Protein AF-A0A7Y2CK97-F1 (afdb_monomer_lite)

pLDDT: mean 88.11, std 13.13, range [41.19, 98.12]

Sequence (128 aa):
MPQRNKLDYGLLTLRARTLERHAVEVIVNETTGRTAWVDRHAVAYESWPDALLGAFSVEPLHPEDNPLRLKPLPHASVVTGLVEPYHPVAVRGAWVRIRARNAADGESTAWLRWRRDEELLVALSPLS

Foldseek 3Di:
DPFPCPVVVVDGDFDFDDDDPFWTWTQPDPVVSDIDIDGPVVDDDDDPQRLLLQFQAKAFPDCPVWAWAADPDPPGDGDDQFDDRWHFDGDDDQKTKTWGQHPPPGIDITITGQDDDPDGRIDTHHDD

Secondary structure (DSSP, 8-state):
-----BGGGTB----EEEE-SSEEEEEEETTTTEEEEEETTSS----HHHHHHH-SEEEESSTTTS--BSSSSTTSPBP--EEEEEEEEEEETTEEEEEEEETTTEEEEEEEE-EETTEE-EEEEPP-

Structure (mmCIF, N/CA/C/O backbone):
data_AF-A0A7Y2CK97-F1
#
_entry.id   AF-A0A7Y2CK97-F1
#
loop_
_atom_site.group_PDB
_atom_site.id
_atom_site.type_symbol
_atom_site.label_atom_id
_atom_site.label_alt_id
_atom_site.label_comp_id
_atom_site.label_asym_id
_atom_site.label_entity_id
_atom_site.label_seq_id
_atom_site.pdbx_PDB_ins_code
_atom_site.Cartn_x
_atom_site.Cartn_y
_atom_site.Cartn_z
_atom_site.occupancy
_atom_site.B_iso_or_equiv
_atom_site.auth_seq_id
_atom_site.auth_comp_id
_atom_site.auth_asym_id
_atom_site.auth_atom_id
_atom_site.pdbx_PDB_model_num
ATOM 1 N N . MET A 1 1 ? -2.342 6.183 8.949 1.00 41.19 1 MET A N 1
ATOM 2 C CA . MET A 1 1 ? -2.911 6.505 7.612 1.00 41.19 1 MET A CA 1
ATOM 3 C C . MET A 1 1 ? -3.161 7.999 7.653 1.00 41.19 1 MET A C 1
ATOM 5 O O . MET A 1 1 ? -3.637 8.420 8.697 1.00 41.19 1 MET A O 1
ATOM 9 N N . PRO A 1 2 ? -2.913 8.817 6.615 1.00 44.22 2 PRO A N 1
ATOM 10 C CA . PRO A 1 2 ? -3.497 10.152 6.632 1.00 44.22 2 PRO A CA 1
ATOM 11 C C . PRO A 1 2 ? -5.016 9.963 6.690 1.00 44.22 2 PRO A C 1
ATOM 13 O O . PRO A 1 2 ? -5.588 9.193 5.917 1.00 44.22 2 PRO A O 1
ATOM 16 N N . GLN A 1 3 ? -5.651 10.576 7.680 1.00 43.50 3 GLN A N 1
ATOM 17 C CA . GLN A 1 3 ? -7.084 10.494 7.912 1.00 43.50 3 GLN A CA 1
ATOM 18 C C . GLN A 1 3 ? -7.816 11.042 6.677 1.00 43.50 3 GLN A C 1
ATOM 20 O O . GLN A 1 3 ? -7.922 12.250 6.484 1.00 43.50 3 GLN A O 1
ATOM 25 N N . ARG A 1 4 ? -8.268 10.156 5.783 1.00 51.38 4 ARG A N 1
ATOM 26 C CA . ARG A 1 4 ? -8.945 10.543 4.540 1.00 51.38 4 ARG A CA 1
ATOM 27 C C . ARG A 1 4 ? -10.445 10.594 4.809 1.00 51.38 4 ARG A C 1
ATOM 29 O O . ARG A 1 4 ? -11.175 9.646 4.547 1.00 51.38 4 ARG A O 1
ATOM 36 N N . ASN A 1 5 ? -10.893 11.709 5.374 1.00 47.53 5 ASN A N 1
ATOM 37 C CA . ASN A 1 5 ? -12.311 11.993 5.568 1.00 47.53 5 ASN A CA 1
ATOM 38 C C . ASN A 1 5 ? -12.927 12.413 4.227 1.00 47.53 5 ASN A C 1
ATOM 40 O O . ASN A 1 5 ? -12.988 13.597 3.910 1.00 47.53 5 ASN A O 1
ATOM 44 N N . LYS A 1 6 ? -13.379 11.446 3.424 1.00 51.56 6 LYS A N 1
ATOM 45 C CA . LYS A 1 6 ? -14.277 11.715 2.293 1.00 51.56 6 LYS A CA 1
ATOM 46 C C . LYS A 1 6 ? -15.717 11.770 2.816 1.00 51.56 6 LYS A C 1
ATOM 48 O O . LYS A 1 6 ? -16.510 10.862 2.571 1.00 51.56 6 LYS A O 1
ATOM 53 N N . LEU A 1 7 ? -16.028 12.814 3.592 1.00 56.12 7 LEU A N 1
ATOM 54 C CA . LEU A 1 7 ? -17.350 13.000 4.213 1.00 56.12 7 LEU A CA 1
ATOM 55 C C . LEU A 1 7 ? -18.474 13.035 3.174 1.00 56.12 7 LEU A C 1
ATOM 57 O O . LEU A 1 7 ? -19.563 12.541 3.445 1.00 56.12 7 LEU A O 1
ATOM 61 N N . ASP A 1 8 ? -18.168 13.512 1.970 1.00 49.88 8 ASP A N 1
ATOM 62 C CA . ASP A 1 8 ? -19.072 13.564 0.816 1.00 49.88 8 ASP A CA 1
ATOM 63 C C . ASP A 1 8 ? -19.634 12.178 0.439 1.00 49.88 8 ASP A C 1
ATOM 65 O O . ASP A 1 8 ? -20.700 12.080 -0.159 1.00 49.88 8 ASP A O 1
ATOM 69 N N . TYR A 1 9 ? -18.933 11.104 0.823 1.00 57.16 9 TYR A N 1
ATOM 70 C CA . TYR A 1 9 ? -19.299 9.710 0.560 1.00 57.16 9 TYR A CA 1
ATOM 71 C C . TYR A 1 9 ? -19.762 8.956 1.819 1.00 57.16 9 TYR A C 1
ATOM 73 O O . TYR A 1 9 ? -20.043 7.763 1.742 1.00 57.16 9 TYR A O 1
ATOM 81 N N . GLY A 1 10 ? -19.812 9.608 2.989 1.00 66.12 10 GLY A N 1
ATOM 82 C CA . GLY A 1 10 ? -20.171 8.963 4.259 1.00 66.12 10 GLY A CA 1
ATOM 83 C C . GLY A 1 10 ? -19.168 7.905 4.746 1.00 66.12 10 GLY A C 1
ATOM 84 O O . GLY A 1 10 ? -19.508 7.086 5.597 1.00 66.12 10 GLY A O 1
ATOM 85 N N . LEU A 1 11 ? -17.939 7.900 4.214 1.00 72.94 11 LEU A N 1
ATOM 86 C CA . LEU A 1 11 ? -16.910 6.911 4.540 1.00 72.94 11 LEU A CA 1
ATOM 87 C C . LEU A 1 11 ? -15.921 7.455 5.577 1.00 72.94 11 LEU A C 1
ATOM 89 O O . LEU A 1 11 ? -15.280 8.487 5.368 1.00 72.94 11 LEU A O 1
ATOM 93 N N . LEU A 1 12 ? -15.749 6.706 6.668 1.00 80.12 12 LEU A N 1
ATOM 94 C CA . LEU A 1 12 ? -14.703 6.912 7.669 1.00 80.12 12 LEU A CA 1
ATOM 95 C C . LEU A 1 12 ? -13.742 5.720 7.636 1.00 80.12 12 LEU A C 1
ATOM 97 O O . LEU A 1 12 ? -14.148 4.586 7.866 1.00 80.12 12 LEU A O 1
ATOM 101 N N . THR A 1 13 ? -12.462 5.977 7.367 1.00 82.50 13 THR A N 1
ATOM 102 C CA . THR A 1 13 ? -11.412 4.944 7.372 1.00 82.50 13 THR A CA 1
ATOM 103 C C . THR A 1 13 ? -10.519 5.117 8.596 1.00 82.50 13 THR A C 1
ATOM 105 O O . THR A 1 13 ? -9.986 6.202 8.825 1.00 82.50 13 THR A O 1
ATOM 108 N N . LEU A 1 14 ? -10.333 4.046 9.372 1.00 87.62 14 LEU A N 1
ATOM 109 C CA . LEU A 1 14 ? -9.476 4.019 10.562 1.00 87.62 14 LEU A CA 1
ATOM 110 C C . LEU A 1 14 ? -8.367 2.975 10.401 1.00 87.62 14 LEU A C 1
ATOM 112 O O . LEU A 1 14 ? -8.565 1.931 9.779 1.00 87.62 14 LEU A O 1
ATOM 116 N N . ARG A 1 15 ? -7.192 3.234 10.988 1.00 87.88 15 ARG A N 1
ATOM 117 C CA . ARG A 1 15 ? -6.086 2.265 10.999 1.00 87.88 15 ARG A CA 1
ATOM 118 C C . ARG A 1 15 ? -6.409 1.144 11.986 1.00 87.88 15 ARG A C 1
ATOM 120 O O . ARG A 1 15 ? -6.517 1.393 13.185 1.00 87.88 15 ARG A O 1
ATOM 127 N N . ALA A 1 16 ? -6.504 -0.086 11.488 1.00 90.44 16 ALA A N 1
ATOM 128 C CA . ALA A 1 16 ? -6.534 -1.275 12.329 1.00 90.44 16 ALA A CA 1
ATOM 129 C C . ALA A 1 16 ? -5.144 -1.536 12.934 1.00 90.44 16 ALA A C 1
ATOM 131 O O . ALA A 1 16 ? -4.127 -1.462 12.240 1.00 90.44 16 ALA A O 1
ATOM 132 N N . ARG A 1 17 ? -5.114 -1.836 14.232 1.00 90.69 17 ARG A N 1
ATOM 133 C CA . ARG A 1 17 ? -3.925 -2.237 14.990 1.00 90.69 17 ARG A CA 1
ATOM 134 C C . ARG A 1 17 ? -3.857 -3.752 15.147 1.00 90.69 17 ARG A C 1
ATOM 136 O O . ARG A 1 17 ? -2.811 -4.336 14.881 1.00 90.69 17 ARG A O 1
ATOM 143 N N . THR A 1 18 ? -4.980 -4.367 15.510 1.00 92.12 18 THR A N 1
ATOM 144 C CA . THR A 1 18 ? -5.082 -5.803 15.795 1.00 92.12 18 THR A CA 1
ATOM 145 C C . THR A 1 18 ? -6.335 -6.368 15.137 1.00 92.12 18 THR A C 1
ATOM 147 O O . THR A 1 18 ? -7.390 -5.735 15.161 1.00 92.12 18 THR A O 1
ATOM 150 N N . LEU A 1 19 ? -6.221 -7.558 14.545 1.00 92.44 19 LEU A N 1
ATOM 151 C CA . LEU A 1 19 ? -7.343 -8.293 13.963 1.00 92.44 19 LEU A CA 1
ATOM 152 C C . LEU A 1 19 ? -7.548 -9.596 14.736 1.00 92.44 19 LEU A C 1
ATOM 154 O O . LEU A 1 19 ? -6.662 -10.448 14.762 1.00 92.44 19 LEU A O 1
ATOM 158 N N . GLU A 1 20 ? -8.727 -9.759 15.324 1.00 94.12 20 GLU A N 1
ATOM 159 C CA . GLU A 1 20 ? -9.161 -10.988 15.982 1.00 94.12 20 GLU A CA 1
ATOM 160 C C . GLU A 1 20 ? -10.330 -11.640 15.235 1.00 94.12 20 GLU A C 1
ATOM 162 O O . GLU A 1 20 ? -10.909 -11.085 14.299 1.00 94.12 20 GLU A O 1
ATOM 167 N N . ARG A 1 21 ? -10.713 -12.848 15.670 1.00 92.69 21 ARG A N 1
ATOM 168 C CA . ARG A 1 21 ? -11.763 -13.650 15.023 1.00 92.69 21 ARG A CA 1
ATOM 169 C C . ARG A 1 21 ? -13.090 -12.905 14.868 1.00 92.69 21 ARG A C 1
ATOM 171 O O . ARG A 1 21 ? -13.777 -13.156 13.879 1.00 92.69 21 ARG A O 1
ATOM 178 N N . HIS A 1 22 ? -13.443 -12.048 15.826 1.00 94.75 22 HIS A N 1
ATOM 179 C CA . HIS A 1 22 ? -14.733 -11.347 15.889 1.00 94.75 22 HIS A CA 1
ATOM 180 C C . HIS A 1 22 ? -14.608 -9.839 16.132 1.00 94.75 22 HIS A C 1
ATOM 182 O O . HIS A 1 22 ? -15.618 -9.143 16.156 1.00 94.75 22 HIS A O 1
ATOM 188 N N . ALA A 1 23 ? -13.393 -9.317 16.284 1.00 95.19 23 ALA A N 1
ATOM 189 C CA . ALA A 1 23 ? -13.184 -7.917 16.610 1.00 95.19 23 ALA A CA 1
ATOM 190 C C . ALA A 1 23 ? -11.963 -7.349 15.888 1.00 95.19 23 ALA A C 1
ATOM 192 O O . ALA A 1 23 ? -11.016 -8.069 15.566 1.00 95.19 23 ALA A O 1
ATOM 193 N N . VAL A 1 24 ? -11.993 -6.044 15.650 1.00 95.19 24 VAL A N 1
ATOM 194 C CA . VAL A 1 24 ? -10.864 -5.274 15.129 1.00 95.19 24 VAL A CA 1
ATOM 195 C C . VAL A 1 24 ? -10.538 -4.189 16.141 1.00 95.19 24 VAL A C 1
ATOM 197 O O . VAL A 1 24 ? -11.411 -3.415 16.527 1.00 95.19 24 VAL A O 1
ATOM 200 N N . GLU A 1 25 ? -9.286 -4.118 16.575 1.00 95.56 25 GLU A N 1
ATOM 201 C CA . GLU A 1 25 ? -8.789 -2.976 17.333 1.00 95.56 25 GLU A CA 1
ATOM 202 C C . GLU A 1 25 ? -8.411 -1.880 16.337 1.00 95.56 25 GLU A C 1
ATOM 204 O O . GLU A 1 25 ? -7.557 -2.093 15.475 1.00 95.56 25 GLU A O 1
ATOM 209 N N . VAL A 1 26 ? -9.021 -0.704 16.450 1.00 93.19 26 VAL A N 1
ATOM 210 C CA . VAL A 1 26 ? -8.747 0.455 15.592 1.00 93.19 26 VAL A CA 1
ATOM 211 C C . VAL A 1 26 ? -8.163 1.605 16.400 1.00 93.19 26 VAL A C 1
ATOM 213 O O . VAL A 1 26 ? -8.521 1.812 17.558 1.00 93.19 26 VAL A O 1
ATOM 216 N N . ILE A 1 27 ? -7.271 2.377 15.785 1.00 91.31 27 ILE A N 1
ATOM 217 C CA . ILE A 1 27 ? -6.740 3.613 16.364 1.00 91.31 27 ILE A CA 1
ATOM 218 C C . ILE A 1 27 ? -7.766 4.722 16.124 1.00 91.31 27 ILE A C 1
ATOM 220 O O . ILE A 1 27 ? -8.023 5.098 14.982 1.00 91.31 27 ILE A O 1
ATOM 224 N N . VAL A 1 28 ? -8.351 5.240 17.205 1.00 91.81 28 VAL A N 1
ATOM 225 C CA . VAL A 1 28 ? -9.366 6.310 17.162 1.00 91.81 28 VAL A CA 1
ATOM 226 C C . VAL A 1 28 ? -8.763 7.699 17.359 1.00 91.81 28 VAL A C 1
ATOM 228 O O . VAL A 1 28 ? -9.418 8.705 17.098 1.00 91.81 28 VAL A O 1
ATOM 231 N N . ASN A 1 29 ? -7.514 7.774 17.823 1.00 87.69 29 ASN A N 1
ATOM 232 C CA . ASN A 1 29 ? -6.775 9.022 17.957 1.00 87.69 29 ASN A CA 1
ATOM 233 C C . ASN A 1 29 ? -5.274 8.759 17.762 1.00 87.69 29 ASN A C 1
ATOM 235 O O . ASN A 1 29 ? -4.640 8.147 18.620 1.00 87.69 29 ASN A O 1
ATOM 239 N N . GLU A 1 30 ? -4.708 9.229 16.647 1.00 82.12 30 GLU A N 1
ATOM 240 C CA . GLU A 1 30 ? -3.290 9.003 16.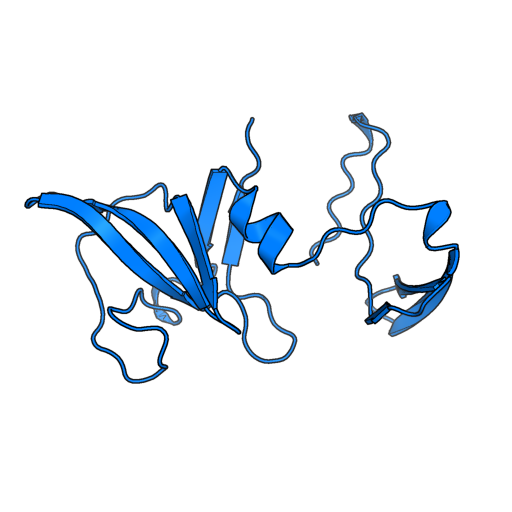325 1.00 82.12 30 GLU A CA 1
ATOM 241 C C . GLU A 1 30 ? -2.337 9.788 17.251 1.00 82.12 30 GLU A C 1
ATOM 243 O O . GLU A 1 30 ? -1.245 9.309 17.533 1.00 82.12 30 GLU A O 1
ATOM 248 N N . THR A 1 31 ? -2.751 10.939 17.800 1.00 87.19 31 THR A N 1
ATOM 249 C CA . THR A 1 31 ? -1.914 11.766 18.695 1.00 87.19 31 THR A CA 1
ATOM 250 C C . THR A 1 31 ? -1.699 11.131 20.069 1.00 87.19 31 THR A C 1
ATOM 252 O O . THR A 1 31 ? -0.621 11.224 20.643 1.00 87.19 31 THR A O 1
ATOM 255 N N . THR A 1 32 ? -2.737 10.501 20.617 1.00 90.06 32 THR A N 1
ATOM 256 C CA . THR A 1 32 ? -2.716 9.873 21.951 1.00 90.06 32 THR A CA 1
ATOM 257 C C . THR A 1 32 ? -2.524 8.361 21.886 1.00 90.06 32 THR A C 1
ATOM 259 O O . THR A 1 32 ? -2.350 7.723 22.920 1.00 90.06 32 THR A O 1
ATOM 262 N N . GLY A 1 33 ? -2.608 7.772 20.689 1.00 87.44 33 GLY A N 1
ATOM 263 C CA . GLY A 1 33 ? -2.574 6.326 20.486 1.00 87.44 33 GLY A CA 1
ATOM 264 C C . GLY A 1 33 ? -3.797 5.589 21.038 1.00 87.44 33 GLY A C 1
ATOM 265 O O . GLY A 1 33 ? -3.746 4.370 21.190 1.00 87.44 33 GLY A O 1
ATOM 266 N N . ARG A 1 34 ? -4.894 6.290 21.368 1.00 93.19 34 ARG A N 1
ATOM 267 C CA . ARG A 1 34 ? -6.104 5.646 21.903 1.00 93.19 34 ARG A CA 1
ATOM 268 C C . ARG A 1 34 ? -6.709 4.705 20.869 1.00 93.19 34 ARG A C 1
ATOM 270 O O . ARG A 1 34 ? -6.864 5.070 19.699 1.00 93.19 34 ARG A O 1
ATOM 277 N N . THR A 1 35 ? -7.110 3.528 21.336 1.00 96.00 35 THR A N 1
ATOM 278 C CA . THR A 1 35 ? -7.741 2.492 20.520 1.00 96.00 35 THR A CA 1
ATOM 279 C C . THR A 1 35 ? -9.155 2.170 20.992 1.00 96.00 35 THR A C 1
ATOM 281 O O . THR A 1 35 ? -9.551 2.505 22.111 1.00 96.00 35 THR A O 1
ATOM 284 N N . ALA A 1 36 ? -9.934 1.554 20.108 1.00 94.88 36 ALA A N 1
ATOM 285 C CA . ALA A 1 36 ? -11.245 0.999 20.408 1.00 94.88 36 ALA A CA 1
ATOM 286 C C . ALA A 1 36 ? -11.414 -0.339 19.687 1.00 94.88 36 ALA A C 1
ATOM 288 O O . ALA A 1 36 ? -10.860 -0.541 18.607 1.00 94.88 36 ALA A O 1
ATOM 289 N N . TRP A 1 37 ? -12.198 -1.235 20.276 1.00 95.94 37 TRP A N 1
ATOM 290 C CA . TRP A 1 37 ? -12.588 -2.488 19.641 1.00 95.94 37 TRP A CA 1
ATOM 291 C C . TRP A 1 37 ? -13.924 -2.313 18.930 1.00 95.94 37 TRP A C 1
ATOM 293 O O . TRP A 1 37 ? -14.869 -1.774 19.505 1.00 95.94 37 TRP A O 1
ATOM 303 N N . VAL A 1 38 ? -13.997 -2.781 17.688 1.00 94.50 38 VAL A N 1
ATOM 304 C CA . VAL A 1 38 ? -15.219 -2.792 16.880 1.00 94.50 38 VAL A CA 1
ATOM 305 C C . VAL A 1 38 ? -15.539 -4.213 16.436 1.00 94.50 38 VAL A C 1
ATOM 307 O O . VAL A 1 38 ? -14.629 -5.013 16.211 1.00 94.50 38 VAL A O 1
ATOM 310 N N . ASP A 1 39 ? -16.827 -4.530 16.304 1.00 94.69 39 ASP A N 1
ATOM 311 C CA . ASP A 1 39 ? -17.267 -5.800 15.721 1.00 94.69 39 ASP A CA 1
ATOM 312 C C . ASP A 1 39 ? -16.762 -5.892 14.275 1.00 94.69 39 ASP A C 1
ATOM 314 O O . ASP A 1 39 ? -17.042 -5.020 13.447 1.00 94.69 39 ASP A O 1
ATOM 318 N N . ARG A 1 40 ? -16.024 -6.962 13.958 1.00 91.81 40 ARG A N 1
ATOM 319 C CA . ARG A 1 40 ? -15.477 -7.170 12.609 1.00 91.81 40 ARG A CA 1
ATOM 320 C C . ARG A 1 40 ? -16.555 -7.298 11.535 1.00 91.81 40 ARG A C 1
ATOM 322 O O . ARG A 1 40 ? -16.248 -7.150 10.360 1.00 91.81 40 ARG A O 1
ATOM 329 N N . HIS A 1 41 ? -17.769 -7.689 11.915 1.00 93.06 41 HIS A N 1
ATOM 330 C CA . HIS A 1 41 ? -18.875 -7.926 10.993 1.00 93.06 41 HIS A CA 1
ATOM 331 C C . HIS A 1 41 ? -19.659 -6.642 10.714 1.00 93.06 41 HIS A C 1
ATOM 333 O O . HIS A 1 41 ? -20.424 -6.594 9.755 1.00 93.06 41 HIS A O 1
ATOM 339 N N . ALA A 1 42 ? -19.437 -5.599 11.517 1.00 91.62 42 ALA A N 1
ATOM 340 C CA . ALA A 1 42 ? -20.036 -4.283 11.344 1.00 91.62 42 ALA A CA 1
ATOM 341 C C . ALA A 1 42 ? -19.184 -3.339 10.475 1.00 91.62 42 ALA A C 1
ATOM 343 O O . ALA A 1 42 ? -19.612 -2.221 10.194 1.00 91.62 42 ALA A O 1
ATOM 344 N N . VAL A 1 43 ? -17.982 -3.757 10.061 1.00 89.69 43 VAL A N 1
ATOM 345 C CA . VAL A 1 43 ? -17.037 -2.921 9.308 1.00 89.69 43 VAL A CA 1
ATOM 346 C C . VAL A 1 43 ? -16.479 -3.653 8.093 1.00 89.69 43 VAL A C 1
ATOM 348 O O . VAL A 1 43 ? -16.291 -4.868 8.106 1.00 89.69 43 VAL A O 1
ATOM 351 N N . ALA A 1 44 ? -16.158 -2.896 7.044 1.00 89.81 44 ALA A N 1
ATOM 352 C CA . ALA A 1 44 ? -15.297 -3.392 5.982 1.00 89.81 44 ALA A CA 1
ATOM 353 C C . ALA A 1 44 ? -13.840 -3.353 6.465 1.00 89.81 44 ALA A C 1
ATOM 355 O O . ALA A 1 44 ? -13.373 -2.331 6.970 1.00 89.81 44 ALA A O 1
ATOM 356 N N . TYR A 1 45 ? -13.127 -4.466 6.311 1.00 89.00 45 TYR A N 1
ATOM 357 C CA . TYR A 1 45 ? -11.691 -4.543 6.555 1.00 89.00 45 TYR A CA 1
ATOM 358 C C . TYR A 1 45 ? -10.973 -4.735 5.226 1.00 89.00 45 TYR A C 1
ATOM 360 O O . TYR A 1 45 ? -11.278 -5.668 4.485 1.00 89.00 45 TYR A O 1
ATOM 368 N N . GLU A 1 46 ? -9.998 -3.876 4.962 1.00 90.50 46 GLU A N 1
ATOM 369 C CA . GLU A 1 46 ? -9.112 -3.975 3.812 1.00 90.50 46 GLU A CA 1
ATOM 370 C C . GLU A 1 46 ? -7.670 -4.035 4.318 1.00 90.50 46 GLU A C 1
ATOM 372 O O . GLU A 1 46 ? -7.250 -3.223 5.150 1.00 90.50 46 GLU A O 1
ATOM 377 N N . SER A 1 47 ? -6.912 -5.028 3.851 1.00 90.56 47 SER A N 1
ATOM 378 C CA . SER A 1 47 ? -5.498 -5.128 4.191 1.00 90.56 47 SER A CA 1
ATOM 379 C C . SER A 1 47 ? -4.670 -4.176 3.327 1.00 90.56 47 SER A C 1
ATOM 381 O O . SER A 1 47 ? -5.060 -3.804 2.225 1.00 90.56 47 SER A O 1
ATOM 383 N N . TRP A 1 48 ? -3.476 -3.809 3.793 1.00 90.38 48 TRP A N 1
ATOM 384 C CA . TRP A 1 48 ? -2.557 -3.002 2.986 1.00 90.38 48 TRP A CA 1
ATOM 385 C C . TRP A 1 48 ? -2.221 -3.616 1.620 1.00 90.38 48 TRP A C 1
ATOM 387 O O . TRP A 1 48 ? -2.243 -2.876 0.640 1.00 90.38 48 TRP A O 1
ATOM 397 N N . PRO A 1 49 ? -1.908 -4.924 1.514 1.00 93.12 49 PRO A N 1
ATOM 398 C CA . PRO A 1 49 ? -1.757 -5.572 0.217 1.00 93.12 49 PRO A CA 1
ATOM 399 C C . PRO A 1 49 ? -2.965 -5.395 -0.708 1.00 93.12 49 PRO A C 1
ATOM 401 O O . PRO A 1 49 ? -2.763 -5.107 -1.884 1.00 93.12 49 PRO A O 1
ATOM 404 N N . ASP A 1 50 ? -4.185 -5.519 -0.181 1.00 93.25 50 ASP A N 1
ATOM 405 C CA . ASP A 1 50 ? -5.411 -5.378 -0.976 1.00 93.25 50 ASP A CA 1
ATOM 406 C C . ASP A 1 50 ? -5.609 -3.925 -1.426 1.00 93.25 50 ASP A C 1
ATOM 408 O O . ASP A 1 50 ? -5.780 -3.674 -2.616 1.00 93.25 50 ASP A O 1
ATOM 412 N N . ALA A 1 51 ? -5.452 -2.964 -0.509 1.00 91.38 51 ALA A N 1
ATOM 413 C CA . ALA A 1 51 ? -5.536 -1.534 -0.804 1.00 91.38 51 ALA A CA 1
ATOM 414 C C . ALA A 1 51 ? -4.502 -1.095 -1.855 1.00 91.38 51 ALA A C 1
ATOM 416 O O . ALA A 1 51 ? -4.803 -0.312 -2.755 1.00 91.38 51 ALA A O 1
ATOM 417 N N . LEU A 1 52 ? -3.270 -1.613 -1.759 1.00 94.44 52 LEU A N 1
ATOM 418 C CA . LEU A 1 52 ? -2.217 -1.369 -2.744 1.00 94.44 52 LEU A CA 1
ATOM 419 C C . LEU A 1 52 ? -2.607 -1.921 -4.108 1.00 94.44 52 LEU A C 1
ATOM 421 O O . LEU A 1 52 ? -2.438 -1.224 -5.093 1.00 94.44 52 LEU A O 1
ATOM 425 N N . LEU A 1 53 ? -3.112 -3.152 -4.181 1.00 95.12 53 LEU A N 1
ATOM 426 C CA . LEU A 1 53 ? -3.495 -3.779 -5.449 1.00 95.12 53 LEU A CA 1
ATOM 427 C C . LEU A 1 53 ? -4.761 -3.169 -6.066 1.00 95.12 53 LEU A C 1
ATOM 429 O O . LEU A 1 53 ? -4.926 -3.242 -7.281 1.00 95.12 53 LEU A O 1
ATOM 433 N N . GLY A 1 54 ? -5.631 -2.566 -5.255 1.00 91.94 54 GLY A N 1
ATOM 434 C CA . GLY A 1 54 ? -6.824 -1.849 -5.709 1.00 91.94 54 GLY A CA 1
ATOM 435 C C . GLY A 1 54 ? -6.571 -0.403 -6.153 1.00 91.94 54 GLY A C 1
ATOM 436 O O . GLY A 1 54 ? -7.443 0.203 -6.776 1.00 91.94 54 GLY A O 1
ATOM 437 N N . ALA A 1 55 ? -5.402 0.169 -5.848 1.00 91.94 55 ALA A N 1
ATOM 438 C CA . ALA A 1 55 ? -5.067 1.539 -6.227 1.00 91.94 55 ALA A CA 1
ATOM 439 C C . ALA A 1 55 ? -4.786 1.670 -7.735 1.00 91.94 55 ALA A C 1
ATOM 441 O O . ALA A 1 55 ? -4.197 0.783 -8.354 1.00 91.94 55 ALA A O 1
ATOM 442 N N . PHE A 1 56 ? -5.149 2.816 -8.323 1.00 93.19 56 PHE A N 1
ATOM 443 C CA . PHE A 1 56 ? -4.819 3.117 -9.719 1.00 93.19 56 PHE A CA 1
ATOM 444 C C . PHE A 1 56 ? -3.307 3.268 -9.903 1.00 93.19 56 PHE A C 1
ATOM 446 O O . PHE A 1 56 ? -2.718 2.661 -10.800 1.00 93.19 56 PHE A O 1
ATOM 453 N N . SER A 1 57 ? -2.683 4.064 -9.033 1.00 94.56 57 SER A N 1
ATOM 454 C CA . SER A 1 57 ? -1.237 4.253 -8.982 1.00 94.56 57 SER A CA 1
ATOM 455 C C . SER A 1 57 ? -0.724 4.289 -7.547 1.00 94.56 57 SER A C 1
ATOM 457 O O . SER A 1 57 ? -1.449 4.626 -6.603 1.00 94.56 57 SER A O 1
ATOM 459 N N . VAL A 1 58 ? 0.551 3.923 -7.404 1.00 95.06 58 VAL A N 1
ATOM 460 C CA . VAL A 1 58 ? 1.319 4.044 -6.163 1.00 95.06 58 VAL A CA 1
ATOM 461 C C . VAL A 1 58 ? 2.519 4.951 -6.399 1.00 95.06 58 VAL A C 1
ATOM 463 O O . VAL A 1 58 ? 3.357 4.671 -7.250 1.00 95.06 58 VAL A O 1
ATOM 466 N N . GLU A 1 59 ? 2.621 6.038 -5.648 1.00 93.12 59 GLU A N 1
ATOM 467 C CA . GLU A 1 59 ? 3.650 7.062 -5.859 1.00 93.12 59 GLU A CA 1
ATOM 468 C C . GLU A 1 59 ? 4.600 7.101 -4.659 1.00 93.12 59 GLU A C 1
ATOM 470 O O . GLU A 1 59 ? 4.128 7.113 -3.519 1.00 93.12 59 GLU A O 1
ATOM 475 N N . PRO A 1 60 ? 5.930 7.085 -4.853 1.00 93.75 60 PRO A N 1
ATOM 476 C CA . PRO A 1 60 ? 6.866 7.259 -3.748 1.00 93.75 60 PRO A CA 1
ATOM 477 C C . PRO A 1 60 ? 6.726 8.659 -3.137 1.00 93.75 60 PRO A C 1
ATOM 479 O O . PRO A 1 60 ? 6.794 9.652 -3.851 1.00 93.75 60 PRO A O 1
ATOM 482 N N . LEU A 1 61 ? 6.603 8.745 -1.807 1.00 92.75 61 LEU A N 1
ATOM 483 C CA . LEU A 1 61 ? 6.547 10.039 -1.105 1.00 92.75 61 LEU A CA 1
ATOM 484 C C . LEU A 1 61 ? 7.863 10.821 -1.231 1.00 92.75 61 LEU A C 1
ATOM 486 O O . LEU A 1 61 ? 7.859 12.042 -1.362 1.00 92.75 61 LEU A O 1
ATOM 490 N N . HIS A 1 62 ? 8.983 10.095 -1.214 1.00 92.19 62 HIS A N 1
ATOM 491 C CA . HIS A 1 62 ? 10.335 10.621 -1.387 1.00 92.19 62 HIS A CA 1
ATOM 492 C C . HIS A 1 62 ? 11.071 9.745 -2.415 1.00 92.19 62 HIS A C 1
ATOM 494 O O . HIS A 1 62 ? 11.699 8.754 -2.030 1.00 92.19 62 HIS A O 1
ATOM 500 N N . PRO A 1 63 ? 10.951 10.045 -3.724 1.00 88.38 63 PRO A N 1
ATOM 501 C CA . PRO A 1 63 ? 11.545 9.237 -4.794 1.00 88.38 63 PRO A CA 1
ATOM 502 C C . PRO A 1 63 ? 13.063 9.066 -4.645 1.00 88.38 63 PRO A C 1
ATOM 504 O O . PRO A 1 63 ? 13.591 7.983 -4.900 1.00 88.38 63 PRO A O 1
ATOM 507 N N . GLU A 1 64 ? 13.737 10.112 -4.160 1.00 90.31 64 GLU A N 1
ATOM 508 C CA . GLU A 1 64 ? 15.193 10.160 -3.967 1.00 90.31 64 GLU A CA 1
ATOM 509 C C . GLU A 1 64 ? 15.675 9.128 -2.926 1.00 90.31 64 GLU A C 1
ATOM 511 O O . GLU A 1 64 ? 16.696 8.462 -3.111 1.00 90.31 64 GLU A O 1
ATOM 516 N N . ASP A 1 65 ? 14.898 8.942 -1.852 1.00 91.38 65 ASP A N 1
ATOM 517 C CA . ASP A 1 65 ? 15.228 8.074 -0.711 1.00 91.38 65 ASP A CA 1
ATOM 518 C C . ASP A 1 65 ? 14.614 6.667 -0.820 1.00 91.38 65 ASP A C 1
ATOM 520 O O . ASP A 1 65 ? 14.931 5.750 -0.046 1.00 91.38 65 ASP A O 1
ATOM 524 N N . ASN A 1 66 ? 13.714 6.477 -1.786 1.00 94.38 66 ASN A N 1
ATOM 525 C CA . ASN A 1 66 ? 12.998 5.231 -2.024 1.00 94.38 66 ASN A CA 1
ATOM 526 C C . ASN A 1 66 ? 12.989 4.854 -3.516 1.00 94.38 66 ASN A C 1
ATOM 528 O O . ASN A 1 66 ? 11.924 4.788 -4.137 1.00 94.38 66 ASN A O 1
ATOM 532 N N . PRO A 1 67 ? 14.169 4.572 -4.099 1.00 95.31 67 PRO A N 1
ATOM 533 C CA . PRO A 1 67 ? 14.283 4.297 -5.522 1.00 95.31 67 PRO A CA 1
ATOM 534 C C . PRO A 1 67 ? 13.606 2.978 -5.906 1.00 95.31 67 PRO A C 1
ATOM 536 O O . PRO A 1 67 ? 13.579 2.012 -5.132 1.00 95.31 67 PRO A O 1
ATOM 539 N N . LEU A 1 68 ? 13.133 2.911 -7.152 1.00 96.06 68 LEU A N 1
ATOM 540 C CA . LEU A 1 68 ? 12.617 1.689 -7.766 1.00 96.06 68 LEU A CA 1
ATOM 541 C C . LEU A 1 68 ? 13.733 0.653 -7.918 1.00 96.06 68 LEU A C 1
ATOM 543 O O . LEU A 1 68 ? 14.863 0.984 -8.273 1.00 96.06 68 LEU A O 1
ATOM 547 N N . ARG A 1 69 ? 13.428 -0.623 -7.668 1.00 97.12 69 ARG A N 1
ATOM 548 C CA . ARG A 1 69 ? 14.423 -1.705 -7.638 1.00 97.12 69 ARG A CA 1
ATOM 549 C C . ARG A 1 69 ? 14.063 -2.875 -8.529 1.00 97.12 69 ARG A C 1
ATOM 551 O O . ARG A 1 69 ? 12.900 -3.221 -8.694 1.00 97.12 69 ARG A O 1
ATOM 558 N N . LEU A 1 70 ? 15.079 -3.572 -9.027 1.00 96.31 70 LEU A N 1
ATOM 559 C CA . LEU A 1 70 ? 14.887 -4.762 -9.859 1.00 96.31 70 LEU A CA 1
ATOM 560 C C . LEU A 1 70 ? 14.311 -5.951 -9.065 1.00 96.31 70 LEU A C 1
ATOM 562 O O . LEU A 1 70 ? 13.623 -6.810 -9.613 1.00 96.31 70 LEU A O 1
ATOM 566 N N . LYS A 1 71 ? 14.591 -6.015 -7.758 1.00 97.25 71 LYS A N 1
ATOM 567 C CA . LYS A 1 71 ? 14.153 -7.079 -6.838 1.00 97.25 71 LYS A CA 1
ATOM 568 C C . LYS A 1 71 ? 13.636 -6.466 -5.528 1.00 97.25 71 LYS A C 1
ATOM 570 O O . LYS A 1 71 ? 14.083 -5.376 -5.173 1.00 97.25 71 LYS A O 1
ATOM 575 N N . PRO A 1 72 ? 12.775 -7.170 -4.766 1.00 97.19 72 PRO A N 1
ATOM 576 C CA . PRO A 1 72 ? 12.230 -6.693 -3.492 1.00 97.19 72 PRO A CA 1
ATOM 577 C C . PRO A 1 72 ? 13.256 -6.828 -2.351 1.00 97.19 72 PRO A C 1
ATOM 579 O O . PRO A 1 72 ? 13.035 -7.537 -1.369 1.00 97.19 72 PRO A O 1
ATOM 582 N N . LEU A 1 73 ? 14.424 -6.204 -2.515 1.00 96.06 73 LEU A N 1
ATOM 583 C CA . LEU A 1 73 ? 15.546 -6.247 -1.580 1.00 96.06 73 LEU A CA 1
ATOM 584 C C . LEU A 1 73 ? 16.166 -4.847 -1.442 1.00 96.06 73 LEU A C 1
ATOM 586 O O . LEU A 1 73 ? 16.356 -4.179 -2.458 1.00 96.06 73 LEU A O 1
ATOM 590 N N . PRO A 1 74 ? 16.569 -4.418 -0.230 1.00 92.50 74 PRO A N 1
ATOM 591 C CA . PRO A 1 74 ? 17.147 -3.088 -0.007 1.00 92.50 74 PRO A CA 1
ATOM 592 C C . PRO A 1 74 ? 18.435 -2.791 -0.784 1.00 92.50 74 PRO A C 1
ATOM 594 O O . PRO A 1 74 ? 18.749 -1.630 -1.003 1.00 92.50 74 PRO A O 1
ATOM 597 N N . HIS A 1 75 ? 19.181 -3.818 -1.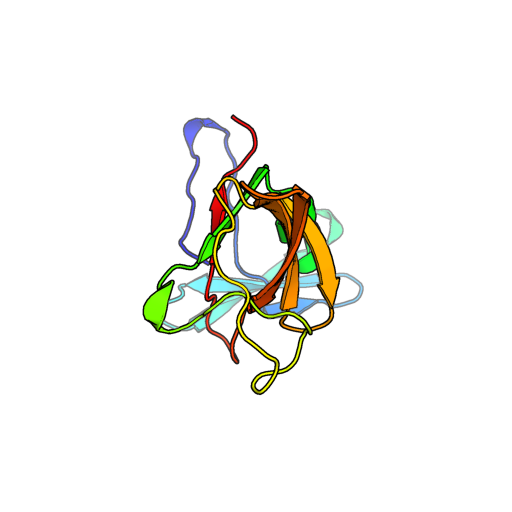193 1.00 93.94 75 HIS A N 1
ATOM 598 C CA . HIS A 1 75 ? 20.455 -3.677 -1.911 1.00 93.94 75 HIS A CA 1
ATOM 599 C C . HIS A 1 75 ? 20.353 -4.055 -3.395 1.00 93.94 75 HIS A C 1
ATOM 601 O O . HIS A 1 75 ? 21.367 -4.165 -4.076 1.00 93.94 75 HIS A O 1
ATOM 607 N N . ALA A 1 76 ? 19.142 -4.298 -3.907 1.00 96.19 76 ALA A N 1
ATOM 608 C CA . ALA A 1 76 ? 18.955 -4.599 -5.321 1.00 96.19 76 ALA A CA 1
ATOM 609 C C . ALA A 1 76 ? 19.239 -3.372 -6.196 1.00 96.19 76 ALA A C 1
ATOM 611 O O . ALA A 1 76 ? 18.984 -2.238 -5.775 1.00 96.19 76 ALA A O 1
ATOM 612 N N . SER A 1 77 ? 19.705 -3.633 -7.421 1.00 96.81 77 SER A N 1
ATOM 613 C CA . SER A 1 77 ? 19.953 -2.623 -8.450 1.00 96.81 77 SER A CA 1
ATOM 614 C C . SER A 1 77 ? 18.748 -1.709 -8.644 1.00 96.81 77 SER A C 1
ATOM 616 O O . SER A 1 77 ? 17.604 -2.177 -8.665 1.00 96.81 77 SER A O 1
ATOM 618 N N . VAL A 1 78 ? 19.032 -0.416 -8.792 1.00 96.19 78 VAL A N 1
ATOM 619 C CA . VAL A 1 78 ? 18.030 0.614 -9.064 1.00 96.19 78 VAL A CA 1
ATOM 620 C C . VAL A 1 78 ? 17.573 0.511 -10.516 1.00 96.19 78 VAL A C 1
ATOM 622 O O . VAL A 1 78 ? 18.384 0.274 -11.410 1.00 96.19 78 VAL A O 1
ATOM 625 N N . VAL A 1 79 ? 16.271 0.671 -10.736 1.00 93.75 79 VAL A N 1
ATOM 626 C CA . VAL A 1 79 ? 15.662 0.773 -12.064 1.00 93.75 79 VAL A CA 1
ATOM 627 C C . VAL A 1 79 ? 15.385 2.245 -12.340 1.00 93.75 79 VAL A C 1
ATOM 629 O O . VAL A 1 79 ? 14.757 2.919 -11.527 1.00 93.75 79 VAL A O 1
ATOM 632 N N . THR A 1 80 ? 15.847 2.736 -13.486 1.00 91.50 80 THR A N 1
ATOM 633 C CA . THR A 1 80 ? 15.638 4.112 -13.953 1.00 91.50 80 THR A CA 1
ATOM 634 C C . THR A 1 80 ? 14.890 4.114 -15.288 1.00 91.50 80 THR A C 1
ATOM 636 O O . THR A 1 80 ? 14.756 3.076 -15.934 1.00 91.50 80 THR A O 1
ATOM 639 N N . GLY A 1 81 ? 14.372 5.277 -15.694 1.00 90.12 81 GLY A N 1
ATOM 640 C CA . GLY A 1 81 ? 13.698 5.441 -16.990 1.00 90.12 81 GLY A CA 1
ATOM 641 C C . GLY A 1 81 ? 12.251 4.940 -17.042 1.00 90.12 81 GLY A C 1
ATOM 642 O O . GLY A 1 81 ? 11.671 4.877 -18.125 1.00 90.12 81 GLY A O 1
ATOM 643 N N . LEU A 1 82 ? 11.657 4.599 -15.894 1.00 91.75 82 LEU A N 1
ATOM 644 C CA . LEU A 1 82 ? 10.224 4.329 -15.805 1.00 91.75 82 LEU A CA 1
ATOM 645 C C . LEU A 1 82 ? 9.441 5.638 -15.714 1.00 91.75 82 LEU A C 1
ATOM 647 O O . LEU A 1 82 ? 9.851 6.565 -15.020 1.00 91.75 82 LEU A O 1
ATOM 651 N N . VAL A 1 83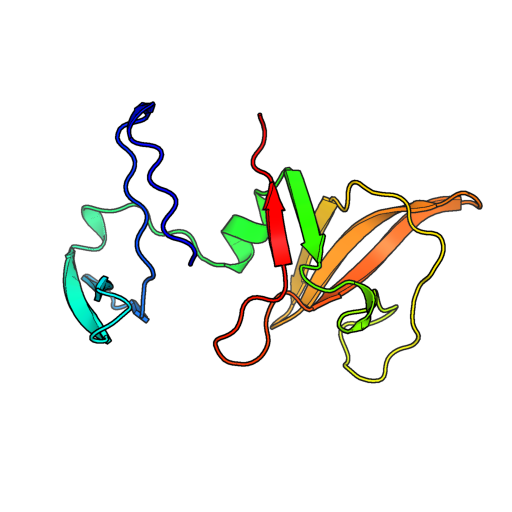 ? 8.316 5.686 -16.420 1.00 91.62 83 VAL A N 1
ATOM 652 C CA . VAL A 1 83 ? 7.413 6.835 -16.476 1.00 91.62 83 VAL A CA 1
ATOM 653 C C . VAL A 1 83 ? 6.103 6.466 -15.790 1.00 91.62 83 VAL A C 1
ATOM 655 O O . VAL A 1 83 ? 5.522 5.415 -16.075 1.00 91.62 83 VAL A O 1
ATOM 658 N N . GLU A 1 84 ? 5.657 7.336 -14.889 1.00 90.44 84 GLU A N 1
ATOM 659 C CA . GLU A 1 84 ? 4.363 7.249 -14.211 1.00 90.44 84 GLU A CA 1
ATOM 660 C C . GLU A 1 84 ? 3.182 7.228 -15.207 1.00 90.44 84 GLU A C 1
ATOM 662 O O . GLU A 1 84 ? 3.306 7.725 -16.331 1.00 90.44 84 GLU A O 1
ATOM 667 N N . PRO A 1 85 ? 2.015 6.676 -14.825 1.00 93.00 85 PRO A N 1
ATOM 668 C CA . PRO A 1 85 ? 1.667 6.132 -13.506 1.00 93.00 85 PRO A CA 1
ATOM 669 C C . PRO A 1 85 ? 2.292 4.760 -13.204 1.00 93.00 85 PRO A C 1
ATOM 671 O O . PRO A 1 85 ? 2.487 3.923 -14.086 1.00 93.00 85 PRO A O 1
ATOM 674 N N . TYR A 1 86 ? 2.579 4.510 -11.923 1.00 95.50 86 TYR A N 1
ATOM 675 C CA . TYR A 1 86 ? 3.066 3.217 -11.436 1.00 95.50 86 TYR A CA 1
ATOM 676 C C . TYR A 1 86 ? 1.905 2.337 -10.984 1.00 95.50 86 TYR A C 1
ATOM 678 O O . TYR A 1 86 ? 1.389 2.482 -9.877 1.00 95.50 86 TYR A O 1
ATOM 686 N N . HIS A 1 87 ? 1.510 1.400 -11.840 1.00 96.19 87 HIS A N 1
ATOM 687 C CA . HIS A 1 87 ? 0.394 0.504 -11.567 1.00 96.19 87 HIS A CA 1
ATOM 688 C C . HIS A 1 87 ? 0.831 -0.667 -10.680 1.00 96.19 87 HIS A C 1
ATOM 690 O O . HIS A 1 87 ? 1.700 -1.439 -11.093 1.00 96.19 87 HIS A O 1
ATOM 696 N N . PRO A 1 88 ? 0.251 -0.848 -9.488 1.00 97.06 88 PRO A N 1
ATOM 697 C CA . PRO A 1 88 ? 0.563 -1.976 -8.618 1.00 97.06 88 PRO A CA 1
ATOM 698 C C . PRO A 1 88 ? 0.074 -3.292 -9.244 1.00 97.06 88 PRO A C 1
ATOM 700 O O . PRO A 1 88 ? -1.061 -3.399 -9.694 1.00 97.06 88 PRO A O 1
ATOM 703 N N . VAL A 1 89 ? 0.939 -4.309 -9.293 1.00 97.25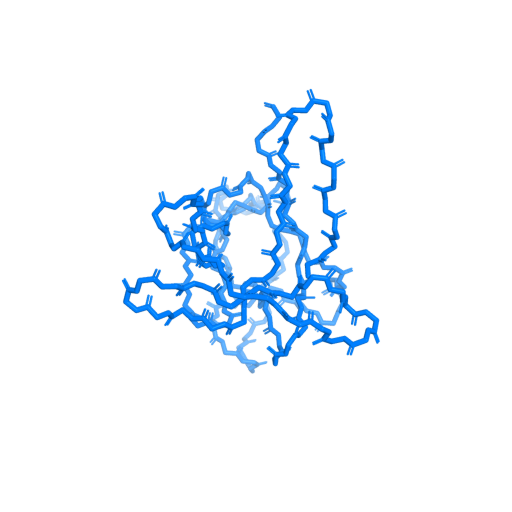 89 VAL A N 1
ATOM 704 C CA . VAL A 1 89 ? 0.628 -5.623 -9.901 1.00 97.25 89 VAL A CA 1
ATOM 705 C C . VAL A 1 89 ? 0.905 -6.814 -8.984 1.00 97.25 89 VAL A C 1
ATOM 707 O O . VAL A 1 89 ? 0.419 -7.911 -9.240 1.00 97.25 89 VAL A O 1
ATOM 710 N N . ALA A 1 90 ? 1.700 -6.638 -7.926 1.00 97.75 90 ALA A N 1
ATOM 711 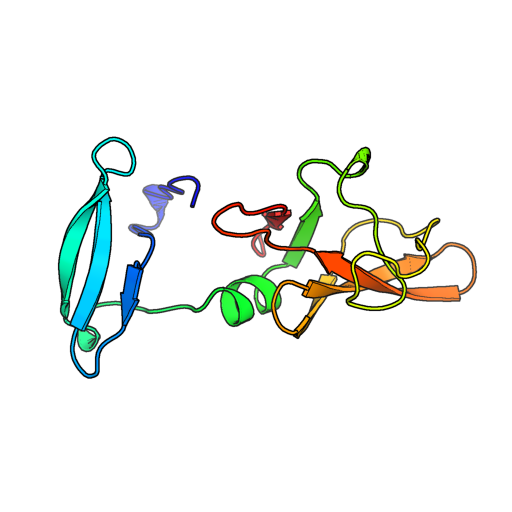C CA . ALA A 1 90 ? 1.907 -7.660 -6.899 1.00 97.75 90 ALA A CA 1
ATOM 712 C C . ALA A 1 90 ? 2.400 -7.028 -5.594 1.00 97.75 90 ALA A C 1
ATOM 714 O O . ALA A 1 90 ? 3.068 -5.999 -5.621 1.00 97.75 90 ALA A O 1
ATOM 715 N N . VAL A 1 91 ? 2.165 -7.678 -4.454 1.00 97.62 91 VAL A N 1
ATOM 716 C CA . VAL A 1 91 ? 2.720 -7.262 -3.156 1.00 97.62 91 VAL A CA 1
ATOM 717 C C . VAL A 1 91 ? 3.492 -8.422 -2.536 1.00 97.62 91 VAL A C 1
ATOM 719 O O . VAL A 1 91 ? 3.033 -9.562 -2.521 1.00 97.62 91 VAL A O 1
ATOM 722 N N . ARG A 1 92 ? 4.692 -8.139 -2.020 1.00 97.44 92 ARG A N 1
ATOM 723 C CA . ARG A 1 92 ? 5.531 -9.100 -1.297 1.00 97.44 92 ARG A CA 1
ATOM 724 C C . ARG A 1 92 ? 6.176 -8.431 -0.089 1.00 97.44 92 ARG A C 1
ATOM 726 O O . ARG A 1 92 ? 7.148 -7.685 -0.214 1.00 97.44 92 ARG A O 1
ATOM 733 N N . GLY A 1 93 ? 5.666 -8.740 1.100 1.00 95.19 93 GLY A N 1
ATOM 734 C CA . GLY A 1 93 ? 6.163 -8.156 2.345 1.00 95.19 93 GLY A CA 1
ATOM 735 C C . GLY A 1 93 ? 6.038 -6.632 2.323 1.00 95.19 93 GLY A C 1
ATOM 736 O O . GLY A 1 93 ? 4.942 -6.107 2.179 1.00 95.19 93 GLY A O 1
ATOM 737 N N . ALA A 1 94 ? 7.161 -5.926 2.452 1.00 96.75 94 ALA A N 1
ATOM 738 C CA . ALA A 1 94 ? 7.223 -4.462 2.422 1.00 96.75 94 ALA A CA 1
ATOM 739 C C . ALA A 1 94 ? 7.371 -3.859 1.008 1.00 96.75 94 ALA A C 1
ATOM 741 O O . ALA A 1 94 ? 7.639 -2.664 0.876 1.00 96.75 94 ALA A O 1
ATOM 742 N N . TRP A 1 95 ? 7.237 -4.673 -0.042 1.00 98.12 95 TRP A N 1
ATOM 743 C CA . TRP A 1 95 ? 7.461 -4.267 -1.428 1.00 98.12 95 TRP A CA 1
ATOM 744 C C . TRP A 1 95 ? 6.212 -4.456 -2.278 1.00 98.12 95 TRP A C 1
ATOM 746 O O . TRP A 1 95 ? 5.503 -5.450 -2.138 1.00 98.12 95 TRP A O 1
ATOM 756 N N . VAL A 1 96 ? 5.968 -3.503 -3.168 1.00 98.12 96 VAL A N 1
ATOM 757 C CA . VAL A 1 96 ? 4.937 -3.553 -4.198 1.00 98.12 96 VAL A CA 1
ATOM 758 C C . VAL A 1 96 ? 5.643 -3.598 -5.545 1.00 98.12 96 VAL A C 1
ATOM 760 O O . VAL A 1 96 ? 6.552 -2.815 -5.816 1.00 98.12 96 VAL A O 1
ATOM 763 N N . ARG A 1 97 ? 5.291 -4.578 -6.369 1.00 98.12 97 ARG A N 1
ATOM 764 C CA . ARG A 1 97 ? 5.724 -4.635 -7.756 1.00 98.12 97 ARG A CA 1
ATOM 765 C C . ARG A 1 97 ? 4.818 -3.715 -8.547 1.00 98.12 97 ARG A C 1
ATOM 767 O O . ARG A 1 97 ? 3.599 -3.844 -8.458 1.00 98.12 97 ARG A O 1
ATOM 774 N N . ILE A 1 98 ? 5.424 -2.836 -9.325 1.00 97.38 98 ILE A N 1
ATOM 775 C CA . ILE A 1 98 ? 4.735 -1.898 -10.195 1.00 97.38 98 ILE A CA 1
ATOM 776 C C . ILE A 1 98 ? 4.988 -2.250 -11.654 1.00 97.38 98 ILE A C 1
ATOM 778 O O . ILE A 1 98 ? 6.015 -2.846 -11.992 1.00 97.38 98 ILE A O 1
ATOM 782 N N . ARG A 1 99 ? 4.044 -1.868 -12.505 1.00 96.19 99 ARG A N 1
ATOM 783 C CA . ARG A 1 99 ? 4.154 -1.830 -13.958 1.00 96.19 99 ARG A CA 1
ATOM 784 C C . ARG A 1 99 ? 4.064 -0.376 -14.403 1.00 96.19 99 ARG A C 1
ATOM 786 O O . ARG A 1 99 ? 3.183 0.349 -13.950 1.00 96.19 99 ARG A O 1
ATOM 793 N N . ALA A 1 100 ? 4.974 0.024 -15.276 1.00 94.75 100 ALA A N 1
ATOM 794 C CA . ALA A 1 100 ? 5.095 1.388 -15.765 1.00 94.75 100 ALA A CA 1
ATOM 795 C C . ALA A 1 100 ? 5.581 1.392 -17.214 1.00 94.75 100 ALA A C 1
ATOM 797 O O . ALA A 1 100 ? 6.130 0.394 -17.695 1.00 94.75 100 ALA A O 1
ATOM 798 N N . ARG A 1 101 ? 5.419 2.525 -17.898 1.00 90.56 101 ARG A N 1
ATOM 799 C CA . ARG A 1 101 ? 5.962 2.685 -19.247 1.00 90.56 101 ARG A CA 1
ATOM 800 C C . ARG A 1 101 ? 7.479 2.874 -19.179 1.00 90.56 101 ARG A C 1
ATOM 802 O O . ARG A 1 101 ? 7.975 3.547 -18.281 1.00 90.56 101 ARG A O 1
ATOM 809 N N . ASN A 1 102 ? 8.204 2.315 -20.141 1.00 85.62 102 ASN A N 1
ATOM 810 C CA . ASN A 1 102 ? 9.623 2.599 -20.372 1.00 85.62 102 ASN A CA 1
ATOM 811 C C . ASN A 1 102 ? 9.810 3.071 -21.822 1.00 85.62 102 ASN A C 1
ATOM 813 O O . ASN A 1 102 ? 9.164 2.546 -22.728 1.00 85.62 102 ASN A O 1
ATOM 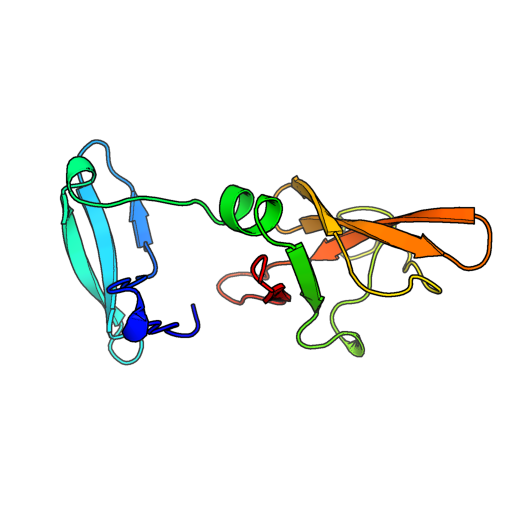817 N N . ALA A 1 103 ? 10.703 4.035 -22.046 1.00 73.62 103 ALA A N 1
ATOM 818 C CA . ALA A 1 103 ? 11.028 4.548 -23.375 1.00 73.62 103 ALA A CA 1
ATOM 819 C C . ALA A 1 103 ? 11.629 3.479 -24.311 1.00 73.62 103 ALA A C 1
ATOM 821 O O . ALA A 1 103 ? 11.452 3.577 -25.521 1.00 73.62 103 ALA A O 1
ATOM 822 N N . ALA A 1 104 ? 12.317 2.470 -23.762 1.00 74.00 104 ALA A N 1
ATOM 823 C CA . ALA A 1 104 ? 12.972 1.421 -24.548 1.00 74.00 104 ALA A CA 1
ATOM 824 C C . ALA A 1 104 ? 12.037 0.258 -24.939 1.00 74.00 104 ALA A C 1
ATOM 826 O O . ALA A 1 104 ? 12.018 -0.147 -26.096 1.00 74.00 104 ALA A O 1
ATOM 827 N N . ASP A 1 105 ? 11.243 -0.250 -23.987 1.00 67.25 105 ASP A N 1
ATOM 828 C CA . ASP A 1 105 ? 10.580 -1.565 -24.106 1.00 67.25 105 ASP A CA 1
ATOM 829 C C . ASP A 1 105 ? 9.040 -1.498 -24.044 1.00 67.25 105 ASP A C 1
ATOM 831 O O . ASP A 1 105 ? 8.359 -2.520 -23.965 1.00 67.25 105 ASP A O 1
ATOM 835 N N . GLY A 1 106 ? 8.460 -0.293 -24.048 1.00 77.69 106 GLY A N 1
ATOM 836 C CA . GLY A 1 106 ? 7.015 -0.096 -23.916 1.00 77.69 106 GLY A CA 1
ATOM 837 C C . GLY A 1 106 ? 6.545 -0.244 -22.469 1.00 77.69 106 GLY A C 1
ATOM 838 O O . GLY A 1 106 ? 6.300 0.765 -21.816 1.00 77.69 106 GLY A O 1
ATOM 839 N N . GLU A 1 107 ? 6.452 -1.466 -21.941 1.00 84.00 107 GLU A N 1
ATOM 840 C CA . GLU A 1 107 ? 6.091 -1.739 -20.540 1.00 84.00 107 GLU A CA 1
ATOM 841 C C . GLU A 1 107 ? 7.230 -2.438 -19.796 1.00 84.00 107 GLU A C 1
ATOM 843 O O . GLU A 1 107 ? 7.842 -3.382 -20.288 1.00 84.00 107 GLU A O 1
ATOM 848 N N . SER A 1 108 ? 7.489 -2.003 -18.566 1.00 93.00 108 SER A N 1
ATOM 849 C CA . SER A 1 108 ? 8.474 -2.628 -17.689 1.00 93.00 108 SER A CA 1
ATOM 850 C C . SER A 1 108 ? 7.965 -2.693 -16.252 1.00 93.00 108 SER A C 1
ATOM 852 O O . SER A 1 108 ? 6.964 -2.069 -15.888 1.00 93.00 108 SER A O 1
ATOM 854 N N . THR A 1 109 ? 8.634 -3.498 -15.425 1.00 95.69 109 THR A N 1
ATOM 855 C CA . THR A 1 109 ? 8.260 -3.691 -14.021 1.00 95.69 109 THR A CA 1
ATOM 856 C C . THR A 1 109 ? 9.420 -3.418 -13.086 1.00 95.69 109 THR A C 1
ATOM 858 O O . THR A 1 109 ? 10.554 -3.795 -13.373 1.00 95.69 109 THR A O 1
ATOM 861 N N . ALA A 1 110 ? 9.110 -2.863 -11.922 1.00 96.81 110 ALA A N 1
ATOM 862 C CA . ALA A 1 110 ? 10.062 -2.670 -10.839 1.00 96.81 110 ALA A CA 1
ATOM 863 C C . ALA A 1 110 ? 9.397 -2.933 -9.486 1.00 96.81 110 ALA A C 1
ATOM 865 O O . ALA A 1 110 ? 8.195 -3.167 -9.398 1.00 96.81 110 ALA A O 1
ATOM 866 N N . TRP A 1 111 ? 10.189 -2.918 -8.424 1.00 98.00 111 TRP A N 1
ATOM 867 C CA . TRP A 1 111 ? 9.739 -3.027 -7.046 1.00 98.00 111 TRP A CA 1
ATOM 868 C C . TRP A 1 111 ? 9.935 -1.696 -6.333 1.00 98.00 111 TRP A C 1
ATOM 870 O O . TRP A 1 111 ? 11.045 -1.173 -6.281 1.00 98.00 111 TRP A O 1
ATOM 880 N N . LEU A 1 112 ? 8.862 -1.191 -5.741 1.00 97.62 112 LEU A N 1
ATOM 881 C CA . LEU A 1 112 ? 8.849 -0.026 -4.870 1.00 97.62 112 LEU A CA 1
ATOM 882 C C . LEU A 1 112 ? 8.633 -0.496 -3.430 1.00 97.62 112 LEU A C 1
ATOM 884 O O . LEU A 1 112 ? 7.824 -1.390 -3.173 1.00 97.62 112 LEU A O 1
ATOM 888 N N . ARG A 1 113 ? 9.361 0.067 -2.467 1.00 97.44 113 ARG A N 1
ATOM 889 C CA . ARG A 1 113 ? 9.120 -0.244 -1.056 1.00 97.44 113 ARG A CA 1
ATOM 890 C C . ARG A 1 113 ? 7.930 0.586 -0.587 1.00 97.44 113 ARG A C 1
ATOM 892 O O . ARG A 1 113 ? 8.004 1.805 -0.635 1.00 97.44 113 ARG A O 1
ATOM 899 N N . TRP A 1 114 ? 6.852 -0.046 -0.131 1.00 96.56 114 TRP A N 1
ATOM 900 C CA . TRP A 1 114 ? 5.647 0.680 0.296 1.00 96.56 114 TRP A CA 1
ATOM 901 C C . TRP A 1 114 ? 5.626 0.983 1.796 1.00 96.56 114 TRP A C 1
ATOM 903 O O . TRP A 1 114 ? 4.915 1.888 2.227 1.00 96.56 114 TRP A O 1
ATOM 913 N N . ARG A 1 115 ? 6.433 0.270 2.595 1.00 95.19 115 ARG A N 1
ATOM 914 C CA . ARG A 1 115 ? 6.589 0.546 4.028 1.00 95.19 115 ARG A CA 1
ATOM 915 C C . ARG A 1 115 ? 7.988 0.283 4.573 1.00 95.19 115 ARG A C 1
ATOM 917 O O . ARG A 1 115 ? 8.735 -0.574 4.079 1.00 95.19 115 ARG A O 1
ATOM 924 N N . ARG A 1 116 ? 8.304 0.958 5.669 1.00 93.75 116 ARG A N 1
ATOM 925 C CA . ARG A 1 116 ? 9.443 0.673 6.542 1.00 93.75 116 ARG A CA 1
ATOM 926 C C . ARG A 1 116 ? 8.953 0.802 7.976 1.00 93.75 116 ARG A C 1
ATOM 928 O O . ARG A 1 116 ? 8.466 1.852 8.357 1.00 93.75 116 ARG A O 1
ATOM 935 N N . ASP A 1 117 ? 9.019 -0.292 8.725 1.00 87.69 117 ASP A N 1
ATOM 936 C CA . ASP A 1 117 ? 8.488 -0.362 10.089 1.00 87.69 117 ASP A CA 1
ATOM 937 C C . ASP A 1 117 ? 7.008 0.065 10.145 1.00 87.69 117 ASP A C 1
ATOM 939 O O . ASP A 1 117 ? 6.172 -0.606 9.525 1.00 87.69 117 ASP A O 1
ATOM 943 N N . GLU A 1 118 ? 6.694 1.160 10.841 1.00 83.12 118 GLU A N 1
ATOM 944 C CA . GLU A 1 118 ? 5.347 1.746 10.921 1.00 83.12 118 GLU A CA 1
ATOM 945 C C . GLU A 1 118 ? 5.083 2.880 9.918 1.00 83.12 118 GLU A C 1
ATOM 947 O O . GLU A 1 118 ? 3.980 3.429 9.874 1.00 83.12 118 GLU A O 1
ATOM 952 N N . GLU A 1 119 ? 6.074 3.226 9.101 1.00 88.81 119 GLU A N 1
ATOM 953 C CA . GLU A 1 119 ? 6.006 4.323 8.147 1.00 88.81 119 GLU A CA 1
ATOM 954 C C . GLU A 1 119 ? 5.589 3.829 6.758 1.00 88.81 119 GLU A C 1
ATOM 956 O O . GLU A 1 119 ? 6.120 2.848 6.219 1.00 88.81 119 GLU A O 1
ATOM 961 N N . LEU A 1 120 ? 4.635 4.541 6.161 1.00 91.94 120 LEU A N 1
ATOM 962 C CA . LEU A 1 120 ? 4.293 4.400 4.751 1.00 91.94 120 LEU A CA 1
ATOM 963 C C . LEU A 1 120 ? 5.254 5.228 3.919 1.00 91.94 120 LEU A C 1
ATOM 965 O O . LEU A 1 120 ? 5.473 6.396 4.207 1.00 91.94 120 LEU A O 1
ATOM 969 N N . LEU A 1 121 ? 5.767 4.632 2.850 1.00 95.25 121 LEU A N 1
ATOM 970 C CA . LEU A 1 121 ? 6.698 5.300 1.940 1.00 95.25 121 LEU A CA 1
ATOM 971 C C . LEU A 1 121 ? 6.041 5.703 0.615 1.00 95.25 121 LEU A C 1
ATOM 973 O O . LEU A 1 121 ? 6.727 6.174 -0.294 1.00 95.25 121 LEU A O 1
ATOM 977 N N . VAL A 1 122 ? 4.734 5.460 0.483 1.00 94.94 122 VAL A N 1
ATOM 978 C CA . VAL A 1 122 ? 3.978 5.663 -0.754 1.00 94.94 122 VAL A CA 1
ATOM 979 C C . VAL A 1 122 ? 2.637 6.343 -0.503 1.00 94.94 122 VAL A C 1
ATOM 981 O O . VAL A 1 122 ? 2.006 6.132 0.535 1.00 94.94 122 VAL A O 1
ATOM 984 N N . ALA A 1 123 ? 2.193 7.116 -1.488 1.00 92.56 123 ALA A N 1
ATOM 985 C CA . ALA A 1 123 ? 0.834 7.614 -1.619 1.00 92.56 123 ALA A CA 1
ATOM 986 C C . ALA A 1 123 ? 0.020 6.706 -2.556 1.00 92.56 123 ALA A C 1
ATOM 988 O O . ALA A 1 123 ? 0.558 6.134 -3.505 1.00 92.56 123 ALA A O 1
ATOM 989 N N . LEU A 1 124 ? -1.283 6.577 -2.276 1.00 91.50 124 LEU A N 1
ATOM 990 C CA . LEU A 1 124 ? -2.230 5.826 -3.105 1.00 91.50 124 LEU A CA 1
ATOM 991 C C . LEU A 1 124 ? -3.193 6.779 -3.815 1.00 91.50 124 LEU A C 1
ATOM 993 O O . LEU A 1 124 ? -3.936 7.532 -3.163 1.00 91.50 124 LEU A O 1
ATOM 997 N N . SER A 1 125 ? -3.247 6.667 -5.137 1.00 85.38 125 SER A N 1
ATOM 998 C CA . SER A 1 125 ? -4.231 7.357 -5.966 1.00 85.38 125 SER A CA 1
ATOM 999 C C . SER A 1 125 ? -5.400 6.406 -6.253 1.00 85.38 125 SER A C 1
ATOM 1001 O O . SER A 1 125 ? -5.195 5.348 -6.857 1.00 85.38 125 SER A O 1
ATOM 1003 N N . PRO A 1 126 ? -6.624 6.718 -5.782 1.00 72.00 126 PRO A N 1
ATOM 1004 C CA . PRO A 1 126 ? -7.797 5.910 -6.090 1.00 72.00 126 PRO A CA 1
ATOM 1005 C C . PRO A 1 126 ? -8.163 6.065 -7.570 1.00 72.00 126 PRO A C 1
ATOM 1007 O O . PRO A 1 126 ? -7.830 7.075 -8.188 1.00 72.00 126 PRO A O 1
ATOM 1010 N N . LEU A 1 127 ? -8.877 5.082 -8.116 1.00 60.78 127 LEU A N 1
ATOM 1011 C CA . LEU A 1 127 ? -9.589 5.252 -9.383 1.00 60.78 127 LEU A CA 1
ATOM 1012 C C . LEU A 1 127 ? -10.582 6.418 -9.219 1.00 60.78 127 LEU A C 1
ATOM 1014 O O . LEU A 1 127 ? -11.413 6.388 -8.306 1.00 60.78 127 LEU A O 1
ATOM 1018 N N . SER A 1 128 ? -10.409 7.464 -10.029 1.00 50.91 128 SER A N 1
ATOM 1019 C CA . SER A 1 128 ? -11.308 8.622 -10.122 1.00 50.91 128 SER A CA 1
ATOM 1020 C C . SER A 1 128 ? -12.672 8.236 -10.675 1.00 50.91 128 SER A C 1
ATOM 1022 O O . SER A 1 128 ? -12.699 7.402 -11.609 1.00 50.91 128 SER A O 1
#

Radius of gyration: 16.65 Å; chains: 1; bounding box: 41×27×46 Å